Protein AF-A3JNH1-F1 (afdb_monomer_lite)

Secondary structure (DSSP, 8-state):
-HHHHHHHHHHHHHHHHTTT--HHHHHHHHHHH-TTSBHHHHHHHHHHHHHHHHHHTTT-HHHHHHHHHHHHHHHHHHHHHHHHHHTT-TT-BHHHHHHHHHTT-

Structure (mmCIF, N/CA/C/O backbone):
data_AF-A3JNH1-F1
#
_entry.id   AF-A3JNH1-F1
#
loop_
_atom_site.group_PDB
_atom_site.id
_atom_site.type_symbol
_atom_site.label_atom_id
_atom_site.label_alt_id
_atom_site.label_comp_id
_atom_site.label_asym_id
_atom_site.label_entity_id
_atom_site.label_seq_id
_atom_site.pdbx_PDB_ins_code
_atom_site.Cartn_x
_atom_site.Cartn_y
_atom_site.Cartn_z
_atom_site.occupancy
_atom_site.B_iso_or_equiv
_atom_site.auth_seq_id
_atom_site.auth_comp_id
_atom_site.auth_asym_id
_atom_site.auth_atom_id
_atom_site.pdbx_PDB_model_num
ATOM 1 N N . MET A 1 1 ? 15.331 -0.604 11.836 1.00 61.59 1 MET A N 1
ATOM 2 C CA . MET A 1 1 ? 14.002 -1.118 12.229 1.00 61.59 1 MET A CA 1
ATOM 3 C C . MET A 1 1 ? 12.818 -0.496 11.473 1.00 61.59 1 MET A C 1
ATOM 5 O O . MET A 1 1 ? 12.099 -1.260 10.852 1.00 61.59 1 MET A O 1
ATOM 9 N N . GLN A 1 2 ? 12.569 0.830 11.473 1.00 68.75 2 GLN A N 1
ATOM 10 C CA . GLN A 1 2 ? 11.515 1.430 10.608 1.00 68.75 2 GLN A CA 1
ATOM 11 C C . GLN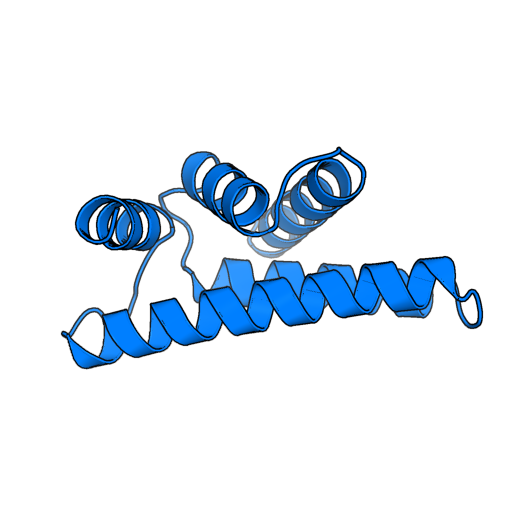 A 1 2 ? 11.939 1.528 9.131 1.00 68.75 2 GLN A C 1
ATOM 13 O O . GLN A 1 2 ? 11.165 1.169 8.252 1.00 68.75 2 GLN A O 1
ATOM 18 N N . LEU A 1 3 ? 13.187 1.930 8.868 1.00 74.62 3 LEU A N 1
ATOM 19 C CA . LEU A 1 3 ? 13.733 2.014 7.505 1.00 74.62 3 LEU A CA 1
ATOM 20 C C . LEU A 1 3 ? 13.766 0.645 6.803 1.00 74.62 3 LEU A C 1
ATOM 22 O O . LEU A 1 3 ? 13.240 0.520 5.710 1.00 74.62 3 LEU A O 1
ATOM 26 N N . GLU A 1 4 ? 14.225 -0.409 7.487 1.00 87.00 4 GLU A N 1
ATOM 27 C CA . GLU A 1 4 ? 14.234 -1.783 6.943 1.00 87.00 4 GLU A CA 1
ATOM 28 C C . GLU A 1 4 ? 12.841 -2.283 6.533 1.00 87.00 4 GLU A C 1
ATOM 30 O O . GLU A 1 4 ? 12.702 -3.074 5.603 1.00 87.00 4 GLU A O 1
ATOM 35 N N . ARG A 1 5 ? 11.786 -1.837 7.227 1.00 91.19 5 ARG A N 1
ATOM 36 C CA . ARG A 1 5 ? 10.413 -2.217 6.886 1.00 91.19 5 ARG A CA 1
ATOM 37 C C . ARG A 1 5 ? 9.907 -1.461 5.661 1.00 91.19 5 ARG A C 1
ATOM 39 O O . ARG A 1 5 ? 9.278 -2.081 4.811 1.00 91.19 5 ARG A O 1
ATOM 46 N N . ILE A 1 6 ? 10.211 -0.168 5.561 1.00 90.62 6 ILE A N 1
ATOM 47 C CA . ILE A 1 6 ? 9.919 0.646 4.372 1.00 90.62 6 ILE A CA 1
ATOM 48 C C . ILE A 1 6 ? 10.613 0.050 3.144 1.00 90.62 6 ILE A C 1
ATOM 50 O O . ILE A 1 6 ? 9.978 -0.116 2.100 1.00 90.62 6 ILE A O 1
ATOM 54 N N . ASP A 1 7 ? 11.879 -0.346 3.285 1.00 90.88 7 ASP A N 1
ATOM 55 C CA . ASP A 1 7 ? 12.636 -1.005 2.219 1.00 90.88 7 ASP A CA 1
ATOM 56 C C . ASP A 1 7 ? 11.977 -2.336 1.830 1.00 90.88 7 ASP A C 1
ATOM 58 O O . ASP A 1 7 ? 11.700 -2.573 0.657 1.00 90.88 7 ASP A O 1
ATOM 62 N N . SER A 1 8 ? 11.595 -3.160 2.813 1.00 94.25 8 SER A N 1
ATOM 63 C CA . SER A 1 8 ? 10.931 -4.445 2.558 1.00 94.25 8 SER A CA 1
ATOM 64 C C . SER A 1 8 ? 9.569 -4.308 1.858 1.00 94.25 8 SER A C 1
ATOM 66 O O . SER A 1 8 ? 9.243 -5.109 0.975 1.00 94.25 8 SER A O 1
ATOM 68 N N . ILE A 1 9 ? 8.771 -3.294 2.215 1.00 94.88 9 ILE A N 1
ATOM 69 C CA . ILE A 1 9 ? 7.503 -2.991 1.531 1.00 94.88 9 ILE A CA 1
ATOM 70 C C . ILE A 1 9 ? 7.783 -2.529 0.098 1.00 94.88 9 ILE A C 1
ATOM 72 O O . ILE A 1 9 ? 7.136 -3.009 -0.833 1.00 94.88 9 ILE A O 1
ATOM 76 N N . SER A 1 10 ? 8.766 -1.646 -0.088 1.00 92.62 10 SER A N 1
ATOM 77 C CA . SER A 1 10 ? 9.156 -1.119 -1.400 1.00 92.62 10 SER A CA 1
ATOM 78 C C . SER A 1 10 ? 9.635 -2.231 -2.341 1.00 92.62 10 SER A C 1
ATOM 80 O O . SER A 1 10 ? 9.180 -2.320 -3.482 1.00 92.62 10 SER A O 1
ATOM 82 N N . GLU A 1 11 ? 10.491 -3.132 -1.852 1.00 92.38 11 GLU A N 1
ATOM 83 C CA . GLU A 1 11 ? 10.980 -4.301 -2.595 1.00 92.38 11 GLU A CA 1
ATOM 84 C C . GLU A 1 11 ? 9.846 -5.250 -2.988 1.00 92.38 11 GLU A C 1
ATOM 86 O O . GLU A 1 11 ? 9.779 -5.720 -4.127 1.00 92.38 11 GLU A O 1
ATOM 91 N N . GLN A 1 12 ? 8.922 -5.527 -2.064 1.00 94.25 12 GLN A N 1
ATOM 92 C CA . GLN A 1 12 ? 7.770 -6.372 -2.362 1.00 94.25 12 GLN A CA 1
ATOM 93 C C . GLN A 1 12 ? 6.850 -5.718 -3.390 1.00 94.25 12 GLN A C 1
ATOM 95 O O . GLN A 1 12 ? 6.390 -6.400 -4.304 1.00 94.25 12 GLN A O 1
ATOM 100 N N . ALA A 1 13 ? 6.591 -4.418 -3.271 1.00 92.69 13 ALA A N 1
ATOM 101 C CA . ALA A 1 13 ? 5.761 -3.695 -4.221 1.00 92.69 13 ALA A CA 1
ATOM 102 C C . ALA A 1 13 ? 6.395 -3.695 -5.623 1.00 92.69 13 ALA A C 1
ATOM 104 O O . ALA A 1 13 ? 5.697 -3.914 -6.610 1.00 92.69 13 ALA A O 1
ATOM 105 N N . LEU A 1 14 ? 7.725 -3.570 -5.716 1.00 91.25 14 LEU A N 1
ATOM 106 C CA . LEU A 1 14 ? 8.465 -3.741 -6.969 1.00 91.25 14 LEU A CA 1
ATOM 107 C C . LEU A 1 14 ? 8.331 -5.155 -7.536 1.00 91.25 14 LEU A C 1
ATOM 109 O O . LEU A 1 14 ? 8.041 -5.318 -8.721 1.00 91.25 14 LEU A O 1
ATOM 113 N N . LYS A 1 15 ? 8.483 -6.182 -6.696 1.00 92.31 15 LYS A N 1
ATOM 114 C CA . LYS A 1 15 ? 8.303 -7.579 -7.112 1.00 92.31 15 LYS A CA 1
ATOM 115 C C . LYS A 1 15 ? 6.901 -7.824 -7.674 1.00 92.31 15 LYS A C 1
ATOM 117 O O . LYS A 1 15 ? 6.770 -8.477 -8.705 1.00 92.31 15 LYS A O 1
ATOM 122 N N . LEU A 1 16 ? 5.874 -7.299 -7.009 1.00 91.81 16 LEU A N 1
ATOM 123 C CA . LEU A 1 16 ? 4.482 -7.441 -7.435 1.00 91.81 16 LEU A CA 1
ATOM 124 C C . LEU A 1 16 ? 4.180 -6.625 -8.701 1.00 91.81 16 LEU A C 1
ATOM 126 O O . LEU A 1 16 ? 3.445 -7.095 -9.567 1.00 91.81 16 LEU A O 1
ATOM 130 N N . HIS A 1 17 ? 4.790 -5.449 -8.857 1.00 87.88 17 HIS A N 1
ATOM 131 C CA . HIS A 1 17 ? 4.682 -4.635 -10.073 1.00 87.88 17 HIS A CA 1
ATOM 132 C C . HIS A 1 17 ? 5.207 -5.362 -11.316 1.00 87.88 17 HIS A C 1
ATOM 134 O O . HIS A 1 17 ? 4.619 -5.243 -12.387 1.00 87.88 17 HIS A O 1
ATOM 140 N N . LEU A 1 18 ? 6.291 -6.129 -11.169 1.00 87.56 18 LEU A N 1
ATOM 141 C CA . LEU A 1 18 ? 6.875 -6.921 -12.257 1.00 87.56 18 LEU A CA 1
ATOM 142 C C . LEU A 1 18 ? 6.052 -8.170 -12.612 1.00 87.56 18 LEU A C 1
ATOM 144 O O . LEU A 1 18 ? 6.281 -8.778 -13.657 1.00 87.56 18 LEU A O 1
ATOM 148 N N . SER A 1 19 ? 5.103 -8.561 -11.763 1.00 89.06 19 SER A N 1
ATOM 149 C CA . SER A 1 19 ? 4.138 -9.621 -12.061 1.00 89.06 19 SER A CA 1
ATOM 150 C C . SER A 1 19 ? 2.850 -9.072 -12.678 1.00 89.06 19 SER A C 1
ATOM 152 O O . SER A 1 19 ? 2.542 -7.888 -12.572 1.00 89.06 19 SER A O 1
ATOM 154 N N . ALA A 1 20 ? 2.065 -9.947 -13.308 1.00 86.62 20 ALA A N 1
ATOM 155 C CA . ALA A 1 20 ? 0.824 -9.594 -14.001 1.00 86.62 20 ALA A CA 1
ATOM 156 C C . ALA A 1 20 ? -0.365 -9.262 -13.066 1.00 86.62 20 ALA A C 1
ATOM 158 O O . ALA A 1 20 ? -1.512 -9.388 -13.483 1.00 86.62 20 ALA A O 1
ATOM 159 N N . TYR A 1 21 ? -0.108 -8.852 -11.818 1.00 92.38 21 TYR A N 1
ATOM 160 C CA . TYR A 1 21 ? -1.154 -8.439 -10.883 1.00 92.38 21 TYR A CA 1
ATOM 161 C C . TYR A 1 21 ? -1.743 -7.086 -11.277 1.00 92.38 21 TYR A C 1
ATOM 163 O O . TYR A 1 21 ? -1.028 -6.179 -11.716 1.00 92.38 21 TYR A O 1
ATOM 171 N N . SER A 1 22 ? -3.044 -6.939 -11.069 1.00 94.06 22 SER A N 1
ATOM 172 C CA . SER A 1 22 ? -3.759 -5.668 -11.098 1.00 94.06 22 SER A CA 1
ATOM 173 C C . SER A 1 22 ? -3.374 -4.776 -9.914 1.00 94.06 22 SER A C 1
ATOM 175 O O . SER A 1 22 ? -2.776 -5.217 -8.935 1.00 94.06 22 SER A O 1
ATOM 177 N N . ASP A 1 23 ? -3.733 -3.496 -9.985 1.00 94.75 23 ASP A N 1
ATOM 178 C CA . ASP A 1 23 ? -3.409 -2.536 -8.924 1.00 94.75 23 ASP A CA 1
ATOM 179 C C . ASP A 1 23 ? -4.074 -2.897 -7.581 1.00 94.75 23 ASP A C 1
ATOM 181 O O . ASP A 1 23 ? -3.441 -2.765 -6.534 1.00 94.75 23 ASP A O 1
ATOM 185 N N . SER A 1 24 ? -5.309 -3.414 -7.613 1.00 94.19 24 SER A N 1
ATOM 186 C CA . SER A 1 24 ? -6.020 -3.868 -6.409 1.00 94.19 24 SER A CA 1
ATOM 187 C C . SER A 1 24 ? -5.334 -5.078 -5.772 1.00 94.19 24 SER A C 1
ATOM 189 O O . SER A 1 24 ? -5.091 -5.085 -4.566 1.00 94.19 24 SER A O 1
ATOM 191 N N . GLU A 1 25 ? -4.937 -6.068 -6.579 1.00 95.81 25 GLU A N 1
ATOM 192 C CA . GLU A 1 25 ? -4.231 -7.258 -6.087 1.00 95.81 25 GLU A CA 1
ATOM 193 C C . GLU A 1 25 ? -2.889 -6.891 -5.445 1.00 95.81 25 GLU A C 1
ATOM 195 O O . GLU A 1 25 ? -2.539 -7.441 -4.403 1.00 95.81 25 GLU A O 1
ATOM 200 N N . ILE A 1 26 ? -2.148 -5.931 -6.012 1.00 96.81 26 ILE A N 1
ATOM 201 C CA . ILE A 1 26 ? -0.893 -5.451 -5.412 1.00 96.81 26 ILE A CA 1
ATOM 202 C C . ILE A 1 26 ? -1.150 -4.869 -4.016 1.00 96.81 26 ILE A C 1
ATOM 204 O O . ILE A 1 26 ? -0.440 -5.214 -3.069 1.00 96.81 26 ILE A O 1
ATOM 208 N N . LEU A 1 27 ? -2.153 -3.997 -3.877 1.00 97.19 27 LEU A N 1
ATOM 209 C CA . LEU A 1 27 ? -2.478 -3.363 -2.597 1.00 97.19 27 LEU A CA 1
ATOM 210 C C . LEU A 1 27 ? -2.967 -4.381 -1.557 1.00 97.19 27 LEU A C 1
ATOM 212 O O . LEU A 1 27 ? -2.514 -4.324 -0.410 1.00 97.19 27 LEU A O 1
ATOM 216 N N . HIS A 1 28 ? -3.797 -5.348 -1.962 1.00 97.12 28 HIS A N 1
ATOM 217 C CA . HIS A 1 28 ? -4.227 -6.462 -1.112 1.00 97.12 28 HIS A CA 1
ATOM 218 C C . HIS A 1 28 ? -3.031 -7.269 -0.608 1.00 97.12 28 HIS A C 1
ATOM 220 O O . HIS A 1 28 ? -2.839 -7.384 0.599 1.00 97.12 28 HIS A O 1
ATOM 226 N N . GLN A 1 29 ? -2.159 -7.726 -1.510 1.00 97.50 29 GLN A N 1
ATOM 227 C CA . GLN A 1 29 ? -0.977 -8.523 -1.160 1.00 97.50 29 GLN A CA 1
ATOM 228 C C . GLN A 1 29 ? -0.042 -7.795 -0.180 1.00 97.50 29 GLN A C 1
ATOM 230 O O . GLN A 1 29 ? 0.531 -8.406 0.726 1.00 97.50 29 GLN A O 1
ATOM 235 N N . ILE A 1 30 ? 0.122 -6.478 -0.336 1.00 97.62 30 ILE A N 1
ATOM 236 C CA . ILE A 1 30 ? 0.912 -5.668 0.601 1.00 97.62 30 ILE A CA 1
ATOM 237 C C . ILE A 1 30 ? 0.217 -5.600 1.968 1.00 97.62 30 ILE A C 1
ATOM 239 O O . ILE A 1 30 ? 0.858 -5.843 2.995 1.00 97.62 30 ILE A O 1
ATOM 243 N N . CYS A 1 31 ? -1.082 -5.308 2.007 1.00 97.81 31 CYS A N 1
ATOM 244 C CA . CYS A 1 31 ? -1.826 -5.188 3.262 1.00 97.81 31 CYS A CA 1
ATOM 245 C C . CYS A 1 31 ? -1.945 -6.528 4.009 1.00 97.81 31 CYS A C 1
ATOM 247 O O . CYS A 1 31 ? -1.828 -6.551 5.236 1.00 97.81 31 CYS A O 1
ATOM 249 N N . GLU A 1 32 ? -2.087 -7.645 3.291 1.00 97.62 32 GLU A N 1
ATOM 250 C CA . GLU A 1 32 ? -2.093 -9.008 3.842 1.00 97.62 32 GLU A CA 1
ATOM 251 C C . GLU A 1 32 ? -0.751 -9.375 4.474 1.00 97.62 32 GLU A C 1
ATOM 253 O O . GLU A 1 32 ? -0.703 -9.979 5.549 1.00 97.62 32 GLU A O 1
ATOM 258 N N . LYS A 1 33 ? 0.357 -8.983 3.834 1.00 97.69 33 LYS A N 1
ATOM 259 C CA . LYS A 1 33 ? 1.705 -9.255 4.343 1.00 97.69 33 LYS A CA 1
ATOM 260 C C . LYS A 1 33 ? 2.063 -8.380 5.547 1.00 97.69 33 LYS A C 1
ATOM 262 O O . LYS A 1 33 ? 2.793 -8.830 6.433 1.00 97.69 33 LYS A O 1
ATOM 267 N N . TRP A 1 34 ? 1.533 -7.157 5.619 1.00 97.62 34 TRP A N 1
ATOM 268 C CA . TRP A 1 34 ? 1.796 -6.205 6.706 1.00 97.62 34 TRP A CA 1
ATOM 269 C C . TRP A 1 34 ? 0.517 -5.643 7.355 1.00 97.62 34 TRP A C 1
ATOM 271 O O . TRP A 1 34 ? 0.322 -4.426 7.411 1.00 97.62 34 TRP A O 1
ATOM 281 N N . PRO A 1 35 ? -0.316 -6.490 7.987 1.00 97.75 35 PRO A N 1
ATOM 282 C CA . PRO A 1 35 ? -1.642 -6.094 8.475 1.00 97.75 35 PRO A CA 1
ATOM 283 C C . PRO A 1 35 ? -1.600 -5.115 9.656 1.00 97.75 35 PRO A C 1
ATOM 285 O O . PRO A 1 35 ? -2.597 -4.478 9.985 1.00 97.75 35 PRO A O 1
ATOM 288 N N . LYS A 1 36 ? -0.453 -5.019 10.338 1.00 97.19 36 LYS A N 1
ATOM 289 C CA . LYS A 1 36 ? -0.239 -4.156 11.511 1.00 97.19 36 LYS A CA 1
ATOM 290 C C . LYS A 1 36 ? 0.480 -2.846 11.175 1.00 97.19 36 LYS A C 1
ATOM 292 O O . LYS A 1 36 ? 0.748 -2.069 12.087 1.00 97.19 36 LYS A O 1
ATOM 297 N N . VAL A 1 37 ? 0.849 -2.629 9.914 1.00 97.06 37 VAL A N 1
ATOM 298 C CA . VAL A 1 37 ? 1.536 -1.407 9.477 1.00 97.06 37 VAL A CA 1
ATOM 299 C C . VAL A 1 37 ? 0.497 -0.336 9.162 1.00 97.06 37 VAL A C 1
ATOM 301 O O . VAL A 1 37 ? -0.577 -0.651 8.656 1.00 97.06 37 VAL A O 1
ATOM 304 N N . SER A 1 38 ? 0.804 0.920 9.490 1.00 97.12 38 SER A N 1
ATOM 305 C CA . SER A 1 38 ? -0.051 2.057 9.139 1.00 97.12 38 SER A CA 1
ATOM 306 C C . SER A 1 38 ? -0.183 2.173 7.623 1.00 97.12 38 SER A C 1
ATOM 308 O O . SER A 1 38 ? 0.819 2.092 6.910 1.00 97.12 38 SER A O 1
ATOM 310 N N . GLY A 1 39 ? -1.391 2.440 7.128 1.00 96.88 39 GLY A N 1
ATOM 311 C CA . GLY A 1 39 ? -1.597 2.697 5.704 1.00 96.88 39 GLY A CA 1
ATOM 312 C C . GLY A 1 39 ? -0.751 3.863 5.183 1.00 96.88 39 GLY A C 1
ATOM 313 O O . GLY A 1 39 ? -0.233 3.791 4.073 1.00 96.88 39 GLY A O 1
ATOM 314 N N . LEU A 1 40 ? -0.496 4.887 6.008 1.00 96.12 40 LEU A N 1
ATOM 315 C CA . LEU A 1 40 ? 0.398 5.993 5.643 1.00 96.12 40 LEU A CA 1
ATOM 316 C C . LEU A 1 40 ? 1.846 5.534 5.437 1.00 96.12 40 LEU A C 1
ATOM 318 O O . LEU A 1 40 ? 2.534 6.038 4.551 1.00 96.12 40 LEU A O 1
ATOM 322 N N . GLU A 1 41 ? 2.314 4.562 6.219 1.00 96.69 41 GLU A N 1
ATOM 323 C CA . GLU A 1 41 ? 3.650 3.988 6.042 1.00 96.69 41 GLU A CA 1
ATOM 324 C C . GLU A 1 41 ? 3.736 3.170 4.741 1.00 96.69 41 GLU A C 1
ATOM 326 O O . GLU A 1 41 ? 4.756 3.207 4.046 1.00 96.69 41 GLU A O 1
ATOM 331 N N . ILE A 1 42 ? 2.645 2.501 4.352 1.00 97.62 42 ILE A N 1
ATOM 332 C CA . ILE A 1 42 ? 2.541 1.832 3.049 1.00 97.62 42 ILE A CA 1
ATOM 333 C C . ILE A 1 42 ? 2.564 2.871 1.914 1.00 97.62 42 ILE A C 1
ATOM 335 O O . ILE A 1 42 ? 3.367 2.728 0.992 1.00 97.62 42 ILE A O 1
ATOM 339 N N . CYS A 1 43 ? 1.783 3.957 2.004 1.00 97.69 43 CYS A N 1
ATOM 340 C CA . CYS A 1 43 ? 1.825 5.070 1.040 1.00 97.69 43 CYS A CA 1
ATOM 341 C C . CYS A 1 43 ? 3.237 5.656 0.891 1.00 97.69 43 CYS A C 1
ATOM 343 O O . CYS A 1 43 ? 3.704 5.908 -0.225 1.00 97.69 43 CYS A O 1
ATOM 345 N N . PHE A 1 44 ? 3.936 5.860 2.010 1.00 96.69 44 PHE A N 1
ATOM 346 C CA . PHE A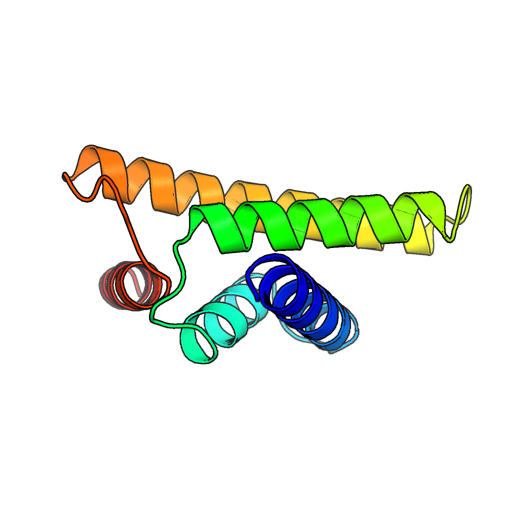 1 44 ? 5.309 6.356 2.006 1.00 96.69 44 PHE A CA 1
ATOM 347 C C . PHE A 1 44 ? 6.262 5.391 1.290 1.00 96.69 44 PHE A C 1
ATOM 349 O O . PHE A 1 44 ? 7.087 5.820 0.480 1.00 96.69 44 PHE A O 1
ATOM 356 N N . SER A 1 45 ? 6.117 4.089 1.538 1.00 97.19 45 SER A N 1
ATOM 357 C CA . SER A 1 45 ? 6.936 3.049 0.906 1.00 97.19 45 SER A CA 1
ATOM 358 C C . SER A 1 45 ? 6.697 2.978 -0.606 1.00 97.19 45 SER A C 1
ATOM 360 O O . SER A 1 45 ? 7.649 3.006 -1.383 1.00 97.19 45 SER A O 1
ATOM 362 N N . LEU A 1 46 ? 5.436 2.997 -1.052 1.00 97.19 46 LEU A N 1
ATOM 363 C CA . LEU A 1 46 ? 5.082 3.014 -2.480 1.00 97.19 46 LEU A CA 1
ATOM 364 C C . LEU A 1 46 ? 5.646 4.248 -3.195 1.00 97.19 46 LEU A C 1
ATOM 366 O O . LEU A 1 46 ? 6.244 4.137 -4.265 1.00 97.19 46 LEU A O 1
ATOM 370 N N . THR A 1 47 ? 5.526 5.419 -2.570 1.00 96.62 47 THR A N 1
ATOM 371 C CA . THR A 1 47 ? 6.096 6.668 -3.097 1.00 96.62 47 THR A CA 1
ATOM 372 C C . THR A 1 47 ? 7.618 6.584 -3.196 1.00 96.62 47 THR A C 1
ATOM 374 O O . THR A 1 47 ? 8.199 6.977 -4.207 1.00 96.62 47 THR A O 1
ATOM 377 N N . SER A 1 48 ? 8.269 6.022 -2.174 1.00 93.94 48 SER A N 1
ATOM 378 C CA . SER A 1 48 ? 9.723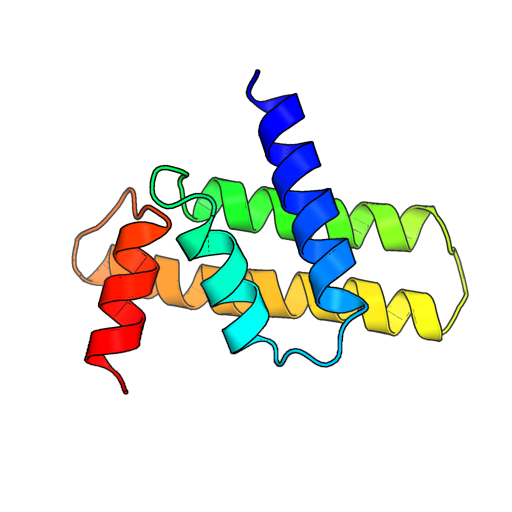 5.832 -2.151 1.00 93.94 48 SER A CA 1
ATOM 379 C C . SER A 1 48 ? 10.194 4.879 -3.255 1.00 93.94 48 SER A C 1
ATOM 381 O O . SER A 1 48 ? 11.189 5.169 -3.922 1.00 93.94 48 SER A O 1
ATOM 383 N N . ALA A 1 49 ? 9.450 3.799 -3.514 1.00 92.62 49 ALA A N 1
ATOM 384 C CA . ALA A 1 49 ? 9.714 2.880 -4.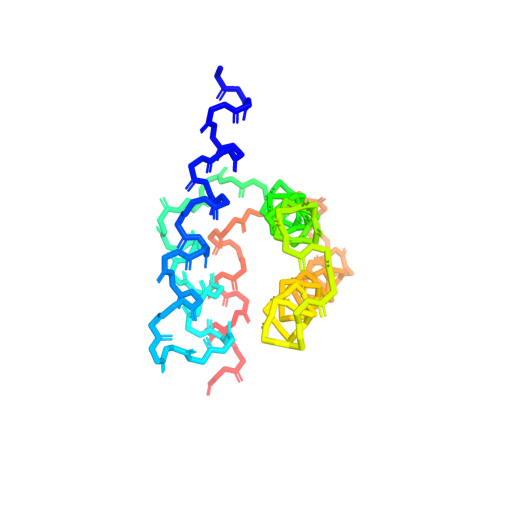622 1.00 92.62 49 ALA A CA 1
ATOM 385 C C . ALA A 1 49 ? 9.605 3.578 -5.992 1.00 92.62 49 ALA A C 1
ATOM 387 O O . ALA A 1 49 ? 10.490 3.424 -6.837 1.00 92.62 49 ALA A O 1
ATOM 388 N N . GLY A 1 50 ? 8.570 4.404 -6.190 1.00 93.06 50 GLY A N 1
ATOM 389 C CA . GLY A 1 50 ? 8.407 5.217 -7.400 1.00 93.06 50 GLY A CA 1
ATOM 390 C C . GLY A 1 50 ? 9.591 6.159 -7.638 1.00 93.06 50 GLY A C 1
ATOM 391 O O . GLY A 1 50 ? 10.188 6.144 -8.716 1.00 93.06 50 GLY A O 1
ATOM 392 N N . VAL A 1 51 ? 10.003 6.901 -6.606 1.00 91.62 51 VAL A N 1
ATOM 393 C CA . VAL A 1 51 ? 11.166 7.807 -6.665 1.00 91.62 51 VAL A CA 1
ATOM 394 C C . VAL A 1 51 ? 12.466 7.048 -6.953 1.00 91.62 51 VAL A C 1
ATOM 396 O O . VAL A 1 51 ? 13.321 7.536 -7.699 1.00 91.62 51 VAL A O 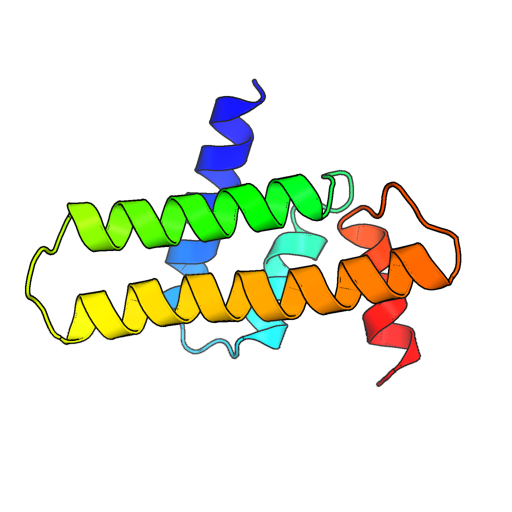1
ATOM 399 N N . ALA A 1 52 ? 12.651 5.857 -6.375 1.00 89.12 52 ALA A N 1
ATOM 400 C CA . ALA A 1 52 ? 13.831 5.035 -6.632 1.00 89.12 52 ALA A CA 1
ATOM 401 C C . ALA A 1 52 ? 13.920 4.625 -8.112 1.00 89.12 52 ALA A C 1
ATOM 403 O O . ALA A 1 52 ? 14.979 4.778 -8.725 1.00 89.12 52 ALA A O 1
ATOM 404 N N . LEU A 1 53 ? 12.803 4.206 -8.716 1.00 88.00 53 LEU A N 1
ATOM 405 C CA . LEU A 1 53 ? 12.745 3.861 -10.141 1.00 88.00 53 LEU A CA 1
ATOM 406 C C . LEU A 1 53 ? 13.067 5.047 -11.055 1.00 88.00 53 LEU A C 1
ATOM 408 O O . LEU A 1 53 ? 13.826 4.898 -12.017 1.00 88.00 53 LEU A O 1
ATOM 412 N N . GLU A 1 54 ? 12.562 6.239 -10.734 1.00 88.69 54 GLU A N 1
ATOM 413 C CA . GLU A 1 54 ? 12.881 7.455 -11.494 1.00 88.69 54 GLU A CA 1
ATOM 414 C C . GLU A 1 54 ? 14.373 7.782 -11.455 1.00 88.69 54 GLU A C 1
ATOM 416 O O . GLU A 1 54 ? 14.967 8.170 -12.465 1.00 88.69 54 GLU A O 1
ATOM 421 N N . ARG A 1 55 ? 15.000 7.606 -10.287 1.00 86.69 55 ARG A N 1
ATOM 422 C CA . ARG A 1 55 ? 16.433 7.861 -10.107 1.00 86.69 55 ARG A CA 1
ATOM 423 C C . ARG A 1 55 ? 17.297 6.857 -10.860 1.00 86.69 55 ARG A C 1
ATOM 425 O O . ARG A 1 55 ? 18.331 7.263 -11.391 1.00 86.69 55 ARG A O 1
ATOM 432 N N . MET A 1 56 ? 16.890 5.589 -10.903 1.00 83.88 56 MET A N 1
ATOM 433 C CA . MET A 1 56 ? 17.664 4.510 -11.524 1.00 83.88 56 MET A CA 1
ATOM 434 C C . MET A 1 56 ? 17.657 4.563 -13.055 1.00 83.88 56 MET A C 1
ATOM 436 O O . MET A 1 56 ? 18.667 4.246 -13.673 1.00 83.88 56 MET A O 1
ATOM 440 N N . PHE A 1 57 ? 16.560 5.000 -13.675 1.00 79.31 57 PHE A N 1
ATOM 441 C CA . PHE A 1 57 ? 16.348 4.842 -15.121 1.00 79.31 57 PHE A CA 1
ATOM 442 C C . PHE A 1 57 ? 16.038 6.166 -15.827 1.00 79.31 57 PHE A C 1
ATOM 444 O O . PHE A 1 57 ? 15.183 6.222 -16.715 1.00 79.31 57 PHE A O 1
ATOM 451 N N . LYS A 1 58 ? 16.709 7.250 -15.413 1.00 64.00 58 LYS A N 1
ATOM 452 C CA . LYS A 1 58 ? 16.558 8.599 -15.983 1.00 64.00 58 LYS A CA 1
ATOM 453 C C . LYS A 1 58 ? 16.488 8.545 -17.520 1.00 64.00 58 LYS A C 1
ATOM 455 O O . LYS A 1 58 ? 17.527 8.498 -18.172 1.00 64.00 58 LYS A O 1
ATOM 460 N N . SER A 1 59 ? 15.273 8.656 -18.072 1.00 62.72 59 SER A N 1
ATOM 461 C CA . SER A 1 59 ? 14.923 8.772 -19.508 1.00 62.72 59 SER A CA 1
ATOM 462 C C . SER A 1 59 ? 14.432 7.519 -20.256 1.00 62.72 59 SER A C 1
ATOM 464 O O . SER A 1 59 ? 14.170 7.619 -21.455 1.00 62.72 59 SER A O 1
ATOM 466 N N . GLU A 1 60 ? 14.202 6.376 -19.604 1.00 73.69 60 GLU A N 1
ATOM 467 C CA . GLU A 1 60 ? 13.535 5.241 -20.268 1.00 73.69 60 GLU A CA 1
ATOM 468 C C . GLU A 1 60 ? 12.006 5.310 -20.125 1.00 73.69 60 GLU A C 1
ATOM 470 O O . GLU A 1 60 ? 11.471 5.350 -19.015 1.00 73.69 60 GLU A O 1
ATOM 475 N N . LYS A 1 61 ? 11.273 5.268 -21.251 1.00 72.62 61 LYS A N 1
ATOM 476 C CA . LYS A 1 61 ? 9.793 5.287 -21.263 1.00 72.62 61 LYS A CA 1
ATOM 477 C C . LYS A 1 61 ? 9.175 4.185 -20.389 1.00 72.62 61 LYS A C 1
ATOM 479 O O . LYS A 1 61 ? 8.168 4.424 -19.731 1.00 72.62 61 LYS A O 1
ATOM 484 N N . ALA A 1 62 ? 9.780 2.997 -20.369 1.00 70.31 62 ALA A N 1
ATOM 485 C CA . ALA A 1 62 ? 9.310 1.869 -19.564 1.00 70.31 62 ALA A CA 1
ATOM 486 C C . ALA A 1 62 ? 9.457 2.122 -18.051 1.00 70.31 62 ALA A C 1
ATOM 488 O O . ALA A 1 62 ? 8.580 1.754 -17.266 1.00 70.31 62 ALA A O 1
ATOM 489 N N . SER A 1 63 ? 10.524 2.813 -17.636 1.00 72.31 63 SER A N 1
ATOM 490 C CA . SER A 1 63 ? 10.684 3.224 -16.240 1.00 72.31 63 SER A CA 1
ATOM 491 C C . SER A 1 63 ? 9.675 4.297 -15.841 1.00 72.31 63 SER A C 1
ATOM 493 O O . SER A 1 63 ? 9.066 4.183 -14.781 1.00 72.31 63 SER A O 1
ATOM 495 N N . GLN A 1 64 ? 9.418 5.280 -16.711 1.00 77.62 64 GLN A N 1
ATOM 496 C CA . GLN A 1 64 ? 8.414 6.316 -16.444 1.00 77.62 64 GLN A CA 1
ATOM 497 C C . GLN A 1 64 ? 7.021 5.715 -16.223 1.00 77.62 64 GLN A C 1
ATOM 499 O O . GLN A 1 64 ? 6.307 6.120 -15.314 1.00 77.62 64 GLN A O 1
ATOM 504 N N . GLN A 1 65 ? 6.633 4.710 -17.013 1.00 83.38 65 GLN A N 1
ATOM 505 C CA . GLN A 1 65 ? 5.364 4.005 -16.796 1.00 83.38 65 GLN A CA 1
ATOM 506 C C . GLN A 1 65 ? 5.344 3.246 -15.464 1.00 83.38 65 GLN A C 1
ATOM 508 O O . GLN A 1 65 ? 4.320 3.222 -14.781 1.00 83.38 65 GLN A O 1
ATOM 513 N N . SER A 1 66 ? 6.477 2.659 -15.076 1.00 85.69 66 SER A N 1
ATOM 514 C CA . SER A 1 66 ? 6.604 1.943 -13.809 1.00 85.69 66 SER A CA 1
ATOM 515 C C . SER A 1 66 ? 6.512 2.885 -12.608 1.00 85.69 66 SER A C 1
ATOM 517 O O . SER A 1 66 ? 5.730 2.616 -11.701 1.00 85.69 66 SER A O 1
ATOM 519 N N . SER A 1 67 ? 7.227 4.016 -12.611 1.00 89.50 67 SER A N 1
ATOM 520 C CA . SER A 1 67 ? 7.147 5.006 -11.528 1.00 89.50 67 SER A CA 1
ATOM 521 C C . SER A 1 67 ? 5.751 5.620 -11.410 1.00 89.50 67 SER A C 1
ATOM 523 O O . SER A 1 67 ? 5.213 5.716 -10.306 1.00 89.50 67 SER A O 1
ATOM 525 N N . LEU A 1 68 ? 5.113 5.939 -12.543 1.00 91.81 68 LEU A N 1
ATOM 526 C CA . LEU A 1 68 ? 3.731 6.428 -12.575 1.00 91.81 68 LEU A CA 1
ATOM 527 C C . LEU A 1 68 ? 2.754 5.448 -11.925 1.00 91.81 68 LEU A C 1
ATOM 529 O O . LEU A 1 68 ? 1.823 5.876 -11.240 1.00 91.81 68 LEU A O 1
ATOM 533 N N . ARG A 1 69 ? 2.966 4.140 -12.095 1.00 94.00 69 ARG A N 1
ATOM 534 C CA . ARG A 1 69 ? 2.119 3.133 -11.455 1.00 94.00 69 ARG A CA 1
ATOM 535 C C . ARG A 1 69 ? 2.235 3.171 -9.931 1.00 94.00 69 ARG A C 1
ATOM 537 O O . ARG A 1 69 ? 1.213 3.086 -9.261 1.00 94.00 69 ARG A O 1
ATOM 544 N N . PHE A 1 70 ? 3.430 3.369 -9.373 1.00 95.81 70 PHE A N 1
ATOM 545 C CA . PHE A 1 70 ? 3.594 3.521 -7.921 1.00 95.81 70 PHE A CA 1
ATOM 546 C C . PHE A 1 70 ? 2.861 4.743 -7.379 1.00 95.81 70 PHE A C 1
ATOM 548 O O . PHE A 1 70 ? 2.170 4.637 -6.369 1.00 95.81 70 PHE A O 1
ATOM 555 N N . TYR A 1 71 ? 2.929 5.878 -8.077 1.00 96.19 71 TYR A N 1
ATOM 556 C CA . TYR A 1 71 ? 2.157 7.058 -7.684 1.00 96.19 71 TYR A CA 1
ATOM 557 C C . TYR A 1 71 ? 0.652 6.813 -7.772 1.00 96.19 71 TYR A C 1
ATOM 559 O O . TYR A 1 71 ? -0.075 7.206 -6.864 1.00 96.19 71 TYR A O 1
ATOM 567 N N . LYS A 1 72 ? 0.190 6.094 -8.802 1.00 96.88 72 LYS A N 1
ATOM 568 C CA . LYS A 1 72 ? -1.213 5.677 -8.911 1.00 96.88 72 LYS A CA 1
ATOM 569 C C . LYS A 1 72 ? -1.639 4.808 -7.722 1.00 96.88 72 LYS A C 1
ATOM 571 O O . LYS A 1 72 ? -2.678 5.084 -7.130 1.00 96.88 72 LYS A O 1
ATOM 576 N N . LEU A 1 73 ? -0.841 3.804 -7.349 1.00 97.50 73 LEU A N 1
ATOM 577 C CA . LEU A 1 73 ? -1.105 2.948 -6.184 1.00 97.50 73 LEU A CA 1
ATOM 578 C C . LEU A 1 73 ? -1.180 3.772 -4.893 1.00 97.50 73 LEU A C 1
ATOM 580 O O . LEU A 1 73 ? -2.128 3.616 -4.126 1.00 97.50 73 LEU A O 1
ATOM 584 N N . THR A 1 74 ? -0.237 4.698 -4.686 1.00 98.12 74 THR A N 1
ATOM 585 C CA . THR A 1 74 ? -0.271 5.629 -3.549 1.00 98.12 74 THR A CA 1
ATOM 586 C C . THR A 1 74 ? -1.543 6.473 -3.551 1.00 98.12 74 THR A C 1
ATOM 588 O O . THR A 1 74 ? -2.145 6.656 -2.495 1.00 98.12 74 THR A O 1
ATOM 591 N N . SER A 1 75 ? -1.969 6.995 -4.705 1.00 98.25 75 SER A N 1
ATOM 592 C CA . SER A 1 75 ? -3.180 7.817 -4.806 1.00 98.25 75 SER A CA 1
ATOM 593 C C . SER A 1 75 ? -4.447 7.035 -4.467 1.00 98.25 75 SER A C 1
ATOM 595 O O . SER A 1 75 ? -5.274 7.555 -3.723 1.00 98.25 75 SER A O 1
ATOM 597 N N . ILE A 1 76 ? -4.578 5.797 -4.960 1.00 97.44 76 ILE A N 1
ATOM 598 C CA . ILE A 1 76 ? -5.702 4.904 -4.625 1.00 97.44 76 ILE A CA 1
ATOM 599 C C . ILE A 1 76 ? -5.733 4.667 -3.114 1.00 97.44 76 ILE A C 1
ATOM 601 O O . ILE A 1 76 ? -6.714 4.995 -2.454 1.00 97.44 76 ILE A O 1
ATOM 605 N N . LEU A 1 77 ? -4.612 4.209 -2.553 1.00 97.69 77 LEU A N 1
ATOM 606 C CA . LEU A 1 77 ? -4.513 3.900 -1.131 1.00 97.69 77 LEU A CA 1
ATOM 607 C C . LEU A 1 77 ? -4.779 5.127 -0.245 1.00 97.69 77 LEU A C 1
ATOM 609 O O . LEU A 1 77 ? -5.437 5.027 0.785 1.00 97.69 77 LEU A O 1
ATOM 613 N N . SER A 1 78 ? -4.300 6.305 -0.649 1.00 97.94 78 SER A N 1
ATOM 614 C CA . SER A 1 78 ? -4.533 7.550 0.091 1.00 97.94 78 SER A CA 1
ATOM 615 C C . SER A 1 78 ? -6.003 7.975 0.071 1.00 97.94 78 SER A C 1
ATOM 617 O O . SER A 1 78 ? -6.472 8.539 1.057 1.00 97.94 78 SER A O 1
ATOM 619 N N . ALA A 1 79 ? -6.734 7.703 -1.015 1.00 97.69 79 ALA A N 1
ATOM 620 C CA . ALA A 1 79 ? -8.171 7.963 -1.082 1.00 97.69 79 ALA A CA 1
ATOM 621 C C . ALA A 1 79 ? -8.949 7.051 -0.120 1.00 97.69 79 ALA A 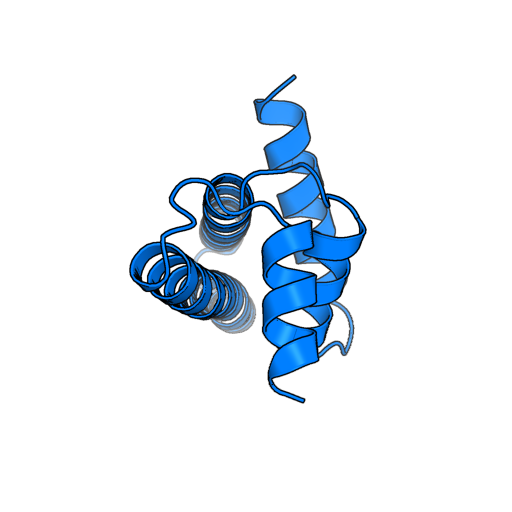C 1
ATOM 623 O O . ALA A 1 79 ? -9.795 7.539 0.627 1.00 97.69 79 ALA A O 1
ATOM 624 N N . ASP A 1 80 ? -8.600 5.764 -0.062 1.00 97.38 80 ASP A N 1
ATOM 625 C CA . ASP A 1 80 ? -9.222 4.817 0.872 1.00 97.38 80 ASP A CA 1
ATOM 626 C C . ASP A 1 80 ? -8.919 5.170 2.334 1.00 97.38 80 ASP A C 1
ATOM 628 O O . ASP A 1 80 ? -9.797 5.120 3.196 1.00 97.38 80 ASP A O 1
ATOM 632 N N . LEU A 1 81 ? -7.688 5.603 2.623 1.00 97.62 81 LEU A N 1
ATOM 633 C CA . LEU A 1 81 ? -7.321 6.096 3.952 1.00 97.62 81 LEU A CA 1
ATOM 634 C C . LEU A 1 81 ? -8.077 7.368 4.327 1.00 97.62 81 LEU A C 1
ATOM 636 O O . LEU A 1 81 ? -8.492 7.512 5.476 1.00 97.62 81 LEU A O 1
ATOM 640 N N . PHE A 1 82 ? -8.269 8.282 3.374 1.00 97.62 82 PHE A N 1
ATOM 641 C CA . PHE A 1 82 ? -9.068 9.481 3.597 1.00 97.62 82 PHE A CA 1
ATOM 642 C C . PHE A 1 82 ? -10.516 9.121 3.942 1.00 97.62 82 PHE A C 1
ATOM 644 O O . PHE A 1 82 ? -11.095 9.687 4.865 1.00 97.62 82 PHE A O 1
ATOM 651 N N . GLU A 1 83 ? -11.092 8.142 3.255 1.00 96.56 83 GLU A N 1
ATOM 652 C CA . GLU A 1 83 ? -12.444 7.683 3.546 1.00 96.56 83 GLU A CA 1
ATOM 653 C C . GLU A 1 83 ? -12.561 7.017 4.923 1.00 96.56 83 GLU A C 1
ATOM 655 O O . GLU A 1 83 ? -13.462 7.348 5.697 1.00 96.56 83 GLU A O 1
ATOM 660 N N . LEU A 1 84 ? -11.599 6.161 5.279 1.00 96.56 84 LEU A N 1
ATOM 661 C CA . LEU A 1 84 ? -11.499 5.583 6.621 1.00 96.56 84 LEU A CA 1
ATOM 662 C C . LEU A 1 84 ? -11.374 6.664 7.706 1.00 96.56 84 LEU A C 1
ATOM 664 O O . LEU A 1 84 ? -11.966 6.545 8.782 1.00 96.56 84 LEU A O 1
ATOM 668 N N . GLN A 1 85 ? -10.666 7.754 7.411 1.00 96.75 85 GLN A N 1
ATOM 669 C CA . GLN A 1 85 ? -10.559 8.898 8.308 1.00 96.75 85 GLN A CA 1
ATOM 670 C C . GLN A 1 85 ? -11.906 9.614 8.488 1.00 96.75 85 GLN A C 1
ATOM 672 O O . GLN A 1 85 ? -12.248 9.986 9.613 1.00 96.75 85 GLN A O 1
ATOM 677 N N . VAL A 1 86 ? -12.686 9.779 7.414 1.00 96.81 86 VAL A N 1
ATOM 678 C CA . VAL A 1 86 ? -14.026 10.397 7.458 1.00 96.81 86 VAL A CA 1
ATOM 679 C C . VAL A 1 86 ? -14.982 9.604 8.356 1.00 96.81 86 VAL A C 1
ATOM 681 O O . VAL A 1 86 ? -15.782 10.210 9.068 1.00 96.81 86 VAL A O 1
ATOM 684 N N . VAL A 1 87 ? -14.863 8.273 8.398 1.00 94.69 87 VAL A N 1
ATOM 685 C CA . VAL A 1 87 ? -15.670 7.405 9.283 1.00 94.69 87 VAL A CA 1
ATOM 686 C C . VAL A 1 87 ? -15.073 7.222 10.688 1.00 94.69 87 VAL A C 1
ATOM 688 O O . VAL A 1 87 ? -15.603 6.459 11.494 1.00 94.69 87 VAL A O 1
ATOM 691 N N . GLY A 1 88 ? -13.996 7.943 11.017 1.00 95.75 88 GLY A N 1
ATOM 692 C CA . GLY A 1 88 ? -13.424 8.017 12.365 1.00 95.75 88 GLY A CA 1
ATOM 693 C C . GLY A 1 88 ? -12.190 7.145 12.617 1.00 95.75 88 GLY A C 1
ATOM 694 O O . GLY A 1 88 ? -11.633 7.201 13.716 1.00 95.75 88 GLY A O 1
ATOM 695 N N . ASN A 1 89 ? -11.704 6.382 11.632 1.00 94.75 89 ASN A N 1
ATOM 696 C CA . ASN A 1 89 ? -10.446 5.643 11.758 1.00 94.75 89 ASN A CA 1
ATOM 697 C C . ASN A 1 89 ? -9.245 6.520 11.360 1.00 94.75 89 ASN A C 1
ATOM 699 O O . ASN A 1 89 ? -8.775 6.506 10.225 1.00 94.75 89 ASN A O 1
ATOM 703 N N . LEU A 1 90 ? -8.727 7.283 12.326 1.00 92.81 90 LEU A N 1
ATOM 704 C CA . LEU A 1 90 ? -7.621 8.229 12.109 1.00 92.81 90 LEU A CA 1
ATOM 705 C C . LEU A 1 90 ? -6.242 7.568 11.932 1.00 92.81 90 LEU A C 1
ATOM 707 O O . LEU A 1 90 ? -5.301 8.235 11.512 1.00 92.81 90 LEU A O 1
ATOM 711 N N . ASN A 1 91 ? -6.098 6.286 12.283 1.00 93.75 91 ASN A N 1
ATOM 712 C CA . ASN A 1 91 ? -4.822 5.561 12.266 1.00 93.75 91 ASN A CA 1
ATOM 713 C C . ASN A 1 91 ? -4.966 4.202 11.571 1.00 93.75 91 ASN A C 1
ATOM 715 O O . ASN A 1 91 ? -4.472 3.190 12.073 1.00 93.75 91 ASN A O 1
ATOM 719 N N . ALA A 1 92 ? -5.652 4.192 10.428 1.00 97.38 92 ALA A N 1
ATOM 720 C CA . ALA A 1 92 ? -5.945 2.974 9.690 1.00 97.38 92 ALA A CA 1
ATOM 721 C C . ALA A 1 92 ? -4.679 2.152 9.392 1.00 97.38 92 ALA A C 1
ATOM 723 O O . ALA A 1 92 ? -3.650 2.662 8.924 1.00 97.38 92 ALA A O 1
ATOM 724 N N . LEU A 1 93 ? -4.765 0.860 9.693 1.00 98.19 93 LEU A N 1
ATOM 725 C CA . LEU A 1 93 ? -3.730 -0.138 9.446 1.00 98.19 93 LEU A CA 1
ATOM 726 C C . LEU A 1 93 ? -4.038 -0.933 8.171 1.00 98.19 93 LEU A C 1
ATOM 728 O O . LEU A 1 93 ? -5.170 -0.940 7.693 1.00 98.19 93 LEU A O 1
ATOM 732 N N . GLY A 1 94 ? -3.054 -1.683 7.667 1.00 97.62 94 GLY A N 1
ATOM 733 C CA . GLY A 1 94 ? -3.233 -2.575 6.513 1.00 97.62 94 GLY A CA 1
ATOM 734 C C . GLY A 1 94 ? -4.442 -3.511 6.649 1.00 97.62 94 GLY A C 1
ATOM 735 O O . GLY A 1 94 ? -5.200 -3.680 5.703 1.00 97.62 94 GLY A O 1
ATOM 736 N N . ARG A 1 95 ? -4.697 -4.061 7.843 1.00 98.00 95 ARG A N 1
ATOM 737 C CA . ARG A 1 95 ? -5.890 -4.895 8.080 1.00 98.00 95 ARG A CA 1
ATOM 738 C C . ARG A 1 95 ? -7.216 -4.136 7.977 1.00 98.00 95 ARG A C 1
ATOM 740 O O . ARG A 1 95 ? -8.209 -4.743 7.606 1.00 98.00 95 ARG A O 1
ATOM 747 N N . ASP A 1 96 ? -7.240 -2.851 8.325 1.00 97.88 96 ASP A N 1
ATOM 748 C CA . ASP A 1 96 ? -8.473 -2.059 8.308 1.00 97.88 96 ASP A CA 1
ATOM 749 C C . ASP A 1 96 ? -8.870 -1.758 6.857 1.00 97.88 96 ASP A C 1
ATOM 751 O O . ASP A 1 96 ? -10.047 -1.797 6.519 1.00 97.88 96 ASP A O 1
ATOM 755 N N . LEU A 1 97 ? -7.874 -1.554 5.986 1.00 97.44 97 LEU A N 1
ATOM 756 C CA . LEU A 1 97 ? -8.059 -1.445 4.537 1.00 97.44 97 LEU A CA 1
ATOM 757 C C . LEU A 1 97 ? -8.609 -2.741 3.927 1.00 97.44 97 LEU A C 1
ATOM 759 O O . LEU A 1 97 ? -9.528 -2.686 3.120 1.00 97.44 97 LEU A O 1
ATOM 763 N N . LEU A 1 98 ? -8.107 -3.907 4.353 1.00 97.69 98 LEU A N 1
ATOM 764 C CA . LEU A 1 98 ? -8.639 -5.197 3.891 1.00 97.69 98 LEU A CA 1
ATOM 765 C C . LEU A 1 98 ? -10.113 -5.382 4.274 1.00 97.69 98 LEU A C 1
ATOM 767 O O . LEU A 1 98 ? -10.898 -5.860 3.464 1.00 97.69 98 LEU A O 1
ATOM 771 N N . VAL A 1 99 ? -10.502 -5.008 5.498 1.00 96.81 99 VAL A N 1
ATOM 772 C CA . VAL A 1 99 ? -11.918 -5.043 5.908 1.00 96.81 99 VAL A CA 1
ATOM 773 C C . VAL A 1 99 ? -12.741 -4.066 5.067 1.00 96.81 99 VAL A C 1
ATOM 775 O O . VAL A 1 99 ? -13.769 -4.446 4.523 1.00 96.81 99 VAL A O 1
ATOM 778 N N . HIS A 1 100 ? -12.246 -2.840 4.893 1.00 95.38 100 HIS A N 1
ATOM 779 C CA . HIS A 1 100 ? -12.903 -1.790 4.110 1.00 95.38 100 HIS A CA 1
ATOM 780 C C . HIS A 1 100 ? -13.167 -2.171 2.652 1.00 95.38 100 HIS A C 1
ATOM 782 O O . HIS A 1 100 ? -14.208 -1.804 2.114 1.00 95.38 100 HIS A O 1
ATOM 788 N N . TRP A 1 101 ? -12.245 -2.890 2.008 1.00 96.12 101 TRP A N 1
ATOM 789 C CA . TRP A 1 101 ? -12.435 -3.372 0.638 1.00 96.12 101 TRP A CA 1
ATOM 790 C C . TRP A 1 101 ? -13.404 -4.556 0.571 1.00 96.12 101 TRP A C 1
ATOM 792 O O . TRP A 1 101 ? -14.287 -4.551 -0.279 1.00 96.12 101 TRP A O 1
ATOM 802 N N . ASN A 1 102 ? -13.325 -5.500 1.514 1.00 93.56 102 ASN A N 1
ATOM 803 C CA . ASN A 1 102 ? -14.268 -6.624 1.579 1.00 93.56 102 ASN A CA 1
ATOM 804 C C . ASN A 1 102 ? -15.724 -6.183 1.803 1.00 93.56 102 ASN A C 1
ATOM 806 O O . ASN A 1 102 ? -16.634 -6.868 1.356 1.00 93.56 102 ASN A O 1
ATOM 810 N N . ASP A 1 103 ? -15.956 -5.058 2.484 1.00 89.00 103 ASP A N 1
ATOM 811 C CA . ASP A 1 103 ? -17.306 -4.517 2.696 1.00 89.00 103 ASP A CA 1
ATOM 812 C C . ASP A 1 103 ? -17.897 -3.839 1.435 1.00 89.00 103 ASP A C 1
ATOM 814 O O . ASP A 1 103 ? -19.074 -3.466 1.431 1.00 89.00 103 ASP A O 1
ATOM 818 N N . ARG A 1 104 ? -17.094 -3.635 0.378 1.00 79.94 104 ARG A N 1
ATOM 819 C CA . ARG A 1 104 ? -17.486 -2.953 -0.875 1.00 79.94 104 ARG A CA 1
ATOM 820 C C . ARG A 1 104 ? -17.693 -3.883 -2.064 1.00 79.94 104 ARG A C 1
ATOM 822 O O . ARG A 1 104 ? -18.352 -3.459 -3.016 1.00 79.94 104 ARG A O 1
ATOM 829 N N . ASP A 1 105 ? -17.096 -5.069 -2.020 1.00 66.06 105 ASP A N 1
ATOM 830 C CA . ASP A 1 105 ? -17.204 -6.112 -3.045 1.00 66.06 105 ASP A CA 1
ATOM 831 C C . ASP A 1 105 ? -18.474 -6.963 -2.852 1.00 66.06 105 ASP A C 1
ATOM 833 O O . ASP A 1 105 ? -19.105 -7.319 -3.879 1.00 66.06 105 ASP A O 1
#

Sequence (105 aa):
MQLERIDSISEQALKLHLSAYSDSEILHQICEKWPKVSGLEICFSLTSAGVALERMFKSEKASQQSSLRFYKLTSILSADLFELQVVGNLNALGRDLLVHWNDRD

pLDDT: mean 91.55, std 8.71, range [61.59, 98.25]

Foldseek 3Di:
DLVVVLVVLLVLLVVVLPDPDDLVVSLLVSLVVWVAAFLVSSLVSLLVSLVVLCVVDVDDPVSPVSSVSSVVSSVVSVVLQVVCVVVPNPGHGSNNSVVSVVVVD

Radius of gyration: 13.59 Å; chains: 1; bounding box: 35×20×34 Å